Protein AF-A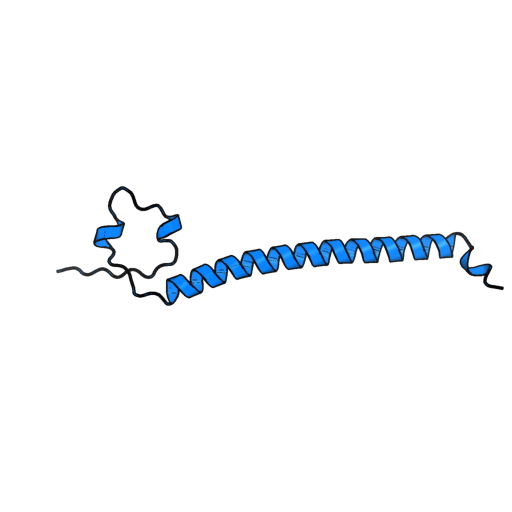0A6I3WNS5-F1 (afdb_monomer)

Foldseek 3Di:
DPCVCVDVVNVVVVVVVVVVVVVVVVVVVVVVVVVVVVVVVVVVLVVQDPDDADEVVVCPDPDDDCVNNPNHHYDYDDDD

Sequence (80 aa):
MYRFLLRPKWLLFHIVVLASVVGMLFLARWQWDKHVARDAFVATVNDREAAAPLDLAPLLGAGTAAADIEWFRVAATGSY

pLDDT: mean 89.19, std 9.73, range [54.78, 98.56]

Solvent-accessible surface area (backbone atoms only — not comparable to full-atom values): 4798 Å² total; per-residue (Å²): 133,74,65,70,57,72,36,68,72,45,46,51,48,51,51,50,52,51,53,50,51,54,49,50,52,53,50,51,51,52,53,48,54,54,49,53,55,52,48,56,52,48,51,53,41,53,56,31,52,72,42,81,63,39,63,43,77,78,61,73,48,93,85,70,54,65,85,83,55,60,63,47,44,70,43,81,85,87,85,136

Secondary structure (DSSP, 8-state):
--TTTTSHHHHHHHHHHHHHHHHHHHHHHHHHHHHHHHHHHHHHHHHHHHSPPEEHHHHTSTT--HHHHTT--EE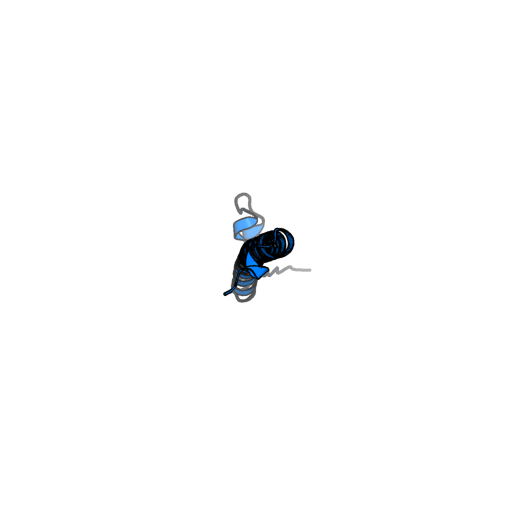-----

Structure (mmCIF, N/CA/C/O backbone):
data_AF-A0A6I3WNS5-F1
#
_entry.id   AF-A0A6I3WNS5-F1
#
loop_
_atom_site.group_PDB
_atom_site.id
_atom_site.type_symbol
_atom_site.label_atom_id
_atom_site.label_alt_id
_atom_site.label_comp_id
_atom_site.label_asym_id
_atom_site.label_entity_id
_atom_site.label_seq_id
_atom_site.pdbx_PDB_ins_code
_atom_site.Cartn_x
_atom_site.Cartn_y
_atom_site.Cartn_z
_atom_site.occupancy
_atom_site.B_iso_or_equiv
_atom_site.auth_seq_id
_atom_site.auth_comp_id
_atom_site.auth_asym_id
_atom_site.auth_atom_id
_atom_site.pdbx_PDB_model_num
ATOM 1 N N . MET A 1 1 ? 24.724 -15.859 -40.841 1.00 54.78 1 MET A N 1
ATOM 2 C CA . MET A 1 1 ? 25.535 -14.670 -40.481 1.00 54.78 1 MET A CA 1
ATOM 3 C C . MET A 1 1 ? 24.601 -13.518 -40.087 1.00 54.78 1 MET A C 1
ATOM 5 O O . MET A 1 1 ? 24.106 -12.806 -40.947 1.00 54.78 1 MET A O 1
ATOM 9 N N . TYR A 1 2 ? 24.312 -13.366 -38.790 1.00 70.69 2 TYR A N 1
ATOM 10 C CA . TYR A 1 2 ? 23.262 -12.508 -38.199 1.00 70.69 2 TYR A CA 1
ATOM 11 C C . TYR A 1 2 ? 23.552 -10.990 -38.199 1.00 70.69 2 TYR A C 1
ATOM 13 O O . TYR A 1 2 ? 23.064 -10.245 -37.356 1.00 70.69 2 TYR A O 1
ATOM 21 N N . ARG A 1 3 ? 24.323 -10.487 -39.169 1.00 66.06 3 ARG A N 1
ATOM 22 C CA . ARG A 1 3 ? 24.747 -9.073 -39.233 1.00 66.06 3 ARG A CA 1
ATOM 23 C C . ARG A 1 3 ? 23.590 -8.072 -39.358 1.00 66.06 3 ARG A C 1
ATOM 25 O O . ARG A 1 3 ? 23.805 -6.886 -39.136 1.00 66.06 3 ARG A O 1
ATOM 32 N N . PHE A 1 4 ? 22.372 -8.521 -39.678 1.00 68.56 4 PHE A N 1
ATOM 33 C CA . PHE A 1 4 ? 21.190 -7.654 -39.679 1.00 68.56 4 PHE A CA 1
ATOM 34 C C . PHE A 1 4 ? 20.802 -7.181 -38.266 1.00 68.56 4 PHE A C 1
ATOM 36 O O . PHE A 1 4 ? 20.315 -6.061 -38.134 1.00 68.56 4 PHE A O 1
ATOM 43 N N . LEU A 1 5 ? 21.081 -7.985 -37.230 1.00 61.69 5 LEU A N 1
ATOM 44 C CA . LEU A 1 5 ? 20.797 -7.665 -35.823 1.00 61.69 5 LEU A CA 1
ATOM 45 C C . LEU A 1 5 ? 21.690 -6.540 -35.282 1.00 61.69 5 LEU A C 1
ATOM 47 O O . LEU A 1 5 ? 21.299 -5.831 -34.364 1.00 61.69 5 LEU A O 1
ATOM 51 N N . LEU A 1 6 ? 22.858 -6.331 -35.897 1.00 66.69 6 LEU A N 1
ATOM 52 C CA . LEU A 1 6 ? 23.789 -5.243 -35.573 1.00 66.69 6 LEU A CA 1
ATOM 53 C C . LEU A 1 6 ? 23.464 -3.938 -36.311 1.00 66.69 6 LEU A C 1
ATOM 55 O O . LEU A 1 6 ? 24.174 -2.946 -36.158 1.00 66.69 6 LEU A O 1
ATOM 59 N N . ARG A 1 7 ? 22.403 -3.903 -37.130 1.00 80.75 7 ARG A N 1
ATOM 60 C CA . ARG A 1 7 ? 21.942 -2.634 -37.699 1.00 80.75 7 ARG A CA 1
ATOM 61 C C . ARG A 1 7 ? 21.400 -1.761 -36.558 1.00 80.75 7 ARG A C 1
ATOM 63 O O . ARG A 1 7 ? 20.630 -2.263 -35.740 1.00 80.75 7 ARG A O 1
ATOM 70 N N . PRO A 1 8 ? 21.710 -0.454 -36.525 1.00 78.69 8 PRO A N 1
ATOM 71 C CA . PRO A 1 8 ? 21.388 0.422 -35.393 1.00 78.69 8 PRO A CA 1
ATOM 72 C C . PRO A 1 8 ? 19.893 0.446 -35.037 1.00 78.69 8 PRO A C 1
ATOM 74 O O . PRO A 1 8 ? 19.539 0.528 -33.866 1.00 78.69 8 PRO A O 1
ATOM 77 N N . LYS A 1 9 ? 19.005 0.271 -36.027 1.00 84.31 9 LYS A N 1
ATOM 78 C CA . LYS A 1 9 ? 17.555 0.139 -35.803 1.00 84.31 9 LYS A CA 1
ATOM 79 C C . LYS A 1 9 ? 17.180 -1.085 -34.958 1.00 84.31 9 LYS A C 1
ATOM 81 O O . LYS A 1 9 ? 16.295 -0.991 -34.117 1.00 84.31 9 LYS A O 1
ATOM 86 N N . TRP A 1 10 ? 17.849 -2.218 -35.169 1.00 86.19 10 TRP A N 1
ATOM 87 C CA . TRP A 1 10 ? 17.591 -3.444 -34.413 1.00 86.19 10 TRP A CA 1
ATOM 88 C C . TRP A 1 10 ? 18.138 -3.343 -32.994 1.00 86.19 10 TRP A C 1
ATOM 90 O O . TRP A 1 10 ? 17.441 -3.720 -32.061 1.00 86.19 10 TRP A O 1
ATOM 100 N N . LEU A 1 11 ? 19.326 -2.767 -32.805 1.00 87.25 11 LEU A N 1
ATOM 101 C CA . LEU A 1 11 ? 19.860 -2.507 -31.465 1.00 87.25 11 LEU A CA 1
ATOM 102 C C . LEU A 1 11 ? 18.936 -1.590 -30.654 1.00 87.25 11 LEU A C 1
ATOM 104 O O . LEU A 1 11 ? 18.601 -1.918 -29.519 1.00 87.25 11 LEU A O 1
ATOM 108 N N . LEU A 1 12 ? 18.451 -0.498 -31.257 1.00 90.31 12 LEU A N 1
ATOM 109 C CA . LEU A 1 12 ? 17.491 0.396 -30.607 1.00 90.31 12 LEU A CA 1
ATOM 110 C C . LEU A 1 12 ? 16.202 -0.337 -30.220 1.00 90.31 12 LEU A C 1
ATOM 112 O O . LEU A 1 12 ? 15.717 -0.164 -29.108 1.00 90.31 12 LEU A O 1
ATOM 116 N N . PHE A 1 13 ? 15.674 -1.186 -31.105 1.00 92.69 13 PHE A N 1
ATOM 117 C CA . PHE A 1 13 ? 14.491 -1.989 -30.803 1.00 92.69 13 PHE A CA 1
ATOM 118 C C . PHE A 1 13 ? 14.698 -2.878 -29.570 1.00 92.69 13 PHE A C 1
ATOM 120 O O . PHE A 1 13 ? 13.855 -2.878 -28.679 1.00 92.69 13 PHE A O 1
ATOM 127 N N . HIS A 1 14 ? 15.836 -3.572 -29.464 1.00 92.12 14 HIS A N 1
ATOM 128 C CA . HIS A 1 14 ? 16.135 -4.390 -28.284 1.00 92.12 14 HIS A CA 1
ATOM 129 C C . HIS A 1 14 ? 16.241 -3.543 -27.016 1.00 92.12 14 HIS A C 1
ATOM 131 O O . HIS A 1 14 ? 15.712 -3.937 -25.983 1.00 92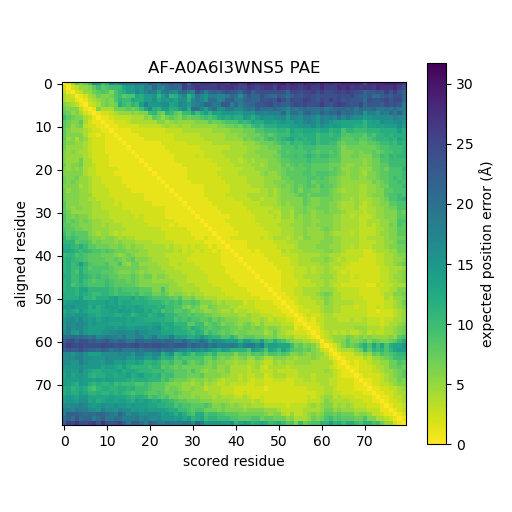.12 14 HIS A O 1
ATOM 137 N N . ILE A 1 15 ? 16.875 -2.370 -27.089 1.00 95.19 15 ILE A N 1
ATOM 138 C CA . ILE A 1 15 ? 16.968 -1.451 -25.947 1.00 95.19 15 ILE A CA 1
ATOM 139 C C . ILE A 1 15 ? 15.575 -1.009 -25.498 1.00 95.19 15 ILE A C 1
ATOM 141 O O . ILE A 1 15 ? 15.287 -1.043 -24.305 1.00 95.19 15 ILE A O 1
ATOM 145 N N . VAL A 1 16 ? 14.698 -0.640 -26.435 1.00 97.06 16 VAL A N 1
ATOM 146 C CA . VAL A 1 16 ? 13.315 -0.255 -26.126 1.00 97.06 16 VAL A CA 1
ATOM 147 C C . VAL A 1 16 ? 12.569 -1.415 -25.477 1.00 97.06 16 VAL A C 1
ATOM 149 O O . VAL A 1 16 ? 11.967 -1.220 -24.429 1.00 97.06 16 VAL A O 1
ATOM 152 N N . VAL A 1 17 ? 12.656 -2.623 -26.038 1.00 97.44 17 VAL A N 1
ATOM 153 C CA . VAL A 1 17 ? 12.015 -3.816 -25.464 1.00 97.44 17 VAL A CA 1
ATOM 154 C C . VAL A 1 17 ? 12.524 -4.085 -24.049 1.00 97.44 17 VAL A C 1
ATOM 156 O O . VAL A 1 17 ? 11.720 -4.285 -23.143 1.00 97.44 17 VAL A O 1
ATOM 159 N N . LEU A 1 18 ? 13.839 -4.040 -23.826 1.00 97.94 18 LEU A N 1
ATOM 160 C CA . LEU A 1 18 ? 14.426 -4.237 -22.500 1.00 97.94 18 LEU A CA 1
ATOM 161 C C . LEU A 1 18 ? 13.972 -3.154 -21.515 1.00 97.94 18 LEU A C 1
ATOM 163 O O . LEU A 1 18 ? 13.590 -3.475 -20.392 1.00 97.94 18 LEU A O 1
ATOM 167 N N . ALA A 1 19 ? 13.946 -1.890 -21.937 1.00 98.19 19 ALA A N 1
ATOM 168 C CA . ALA A 1 19 ? 13.443 -0.791 -21.122 1.00 98.19 19 ALA A CA 1
ATOM 169 C C . ALA A 1 19 ? 11.953 -0.969 -20.784 1.00 98.19 19 ALA A C 1
ATOM 171 O O . ALA A 1 19 ? 11.555 -0.744 -19.643 1.00 98.19 19 ALA A O 1
ATOM 172 N N . SER A 1 20 ? 11.137 -1.429 -21.738 1.00 98.25 20 SER A N 1
ATOM 173 C CA . SER A 1 20 ? 9.725 -1.746 -21.506 1.00 98.25 20 SER A CA 1
ATOM 174 C C . SER A 1 20 ? 9.552 -2.891 -20.512 1.00 98.25 20 SER A C 1
ATOM 176 O O . SER A 1 20 ? 8.733 -2.770 -19.606 1.00 98.25 20 SER A O 1
ATOM 178 N N . VAL A 1 21 ? 10.338 -3.966 -20.627 1.00 98.50 21 VAL A N 1
ATOM 179 C CA . VAL A 1 21 ? 10.319 -5.085 -19.670 1.00 98.50 21 VAL A CA 1
ATOM 180 C C . VAL A 1 21 ? 10.669 -4.593 -18.269 1.00 98.50 21 VAL A C 1
ATOM 182 O O . VAL A 1 21 ? 9.933 -4.866 -17.325 1.00 98.50 21 VAL A O 1
ATOM 185 N N . VAL A 1 22 ? 11.741 -3.813 -18.126 1.00 98.50 22 VAL A N 1
ATOM 186 C CA . VAL A 1 22 ? 12.126 -3.218 -16.838 1.00 98.50 22 VAL A CA 1
ATOM 187 C C . VAL A 1 22 ? 11.004 -2.331 -16.292 1.00 98.50 22 VAL A C 1
ATOM 189 O O . VAL A 1 22 ? 10.635 -2.464 -15.127 1.00 98.50 22 VAL A O 1
ATOM 192 N N . GLY A 1 23 ? 10.402 -1.486 -17.132 1.00 98.56 23 GLY A N 1
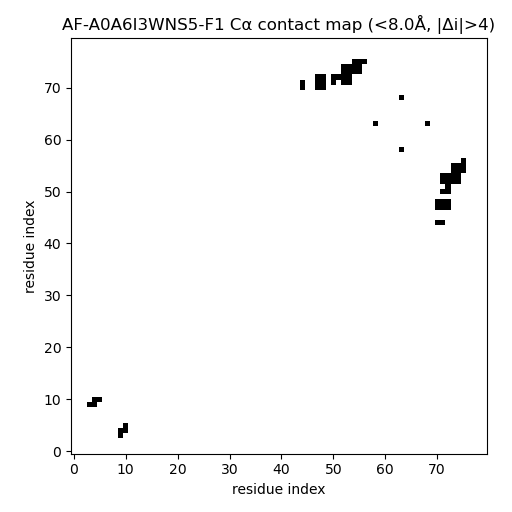ATOM 193 C CA . GLY A 1 23 ? 9.245 -0.672 -16.760 1.00 98.56 23 GLY A CA 1
ATOM 194 C C . GLY A 1 23 ? 8.073 -1.517 -16.257 1.00 98.56 23 GLY A C 1
ATOM 195 O O . GLY A 1 23 ? 7.517 -1.229 -15.200 1.00 98.56 23 GLY A O 1
ATOM 196 N N . MET A 1 24 ? 7.742 -2.607 -16.951 1.00 98.44 24 MET A N 1
ATOM 197 C CA . MET A 1 24 ? 6.696 -3.541 -16.528 1.00 98.44 24 MET A CA 1
ATOM 198 C C . MET A 1 24 ? 7.003 -4.195 -15.179 1.00 98.44 24 MET A C 1
ATOM 200 O O . MET A 1 24 ? 6.089 -4.351 -14.376 1.00 98.44 24 MET A O 1
ATOM 204 N N . LEU A 1 25 ? 8.265 -4.522 -14.883 1.00 98.44 25 LEU A N 1
ATOM 205 C CA . LEU A 1 25 ? 8.654 -5.058 -13.574 1.00 98.44 25 LEU A CA 1
ATOM 206 C C . LEU A 1 25 ? 8.450 -4.034 -12.450 1.00 98.44 25 LEU A C 1
ATOM 208 O O . LEU A 1 25 ? 7.936 -4.386 -11.388 1.00 98.44 25 LEU A O 1
ATOM 212 N N . PHE A 1 26 ? 8.788 -2.762 -12.684 1.00 98.44 26 PHE A N 1
ATOM 213 C CA . PHE A 1 26 ? 8.504 -1.689 -11.725 1.00 98.44 26 PHE A CA 1
ATOM 214 C C . PHE A 1 26 ? 7.000 -1.496 -11.512 1.00 98.44 26 PHE A C 1
ATOM 216 O O . PHE A 1 26 ? 6.558 -1.355 -10.372 1.00 98.44 26 PHE A O 1
ATOM 223 N N . LEU A 1 27 ? 6.206 -1.538 -12.585 1.00 98.19 27 LEU A N 1
ATOM 224 C CA . LEU A 1 27 ? 4.749 -1.453 -12.484 1.00 98.19 27 LEU A CA 1
ATOM 225 C C . LEU A 1 27 ? 4.165 -2.654 -11.735 1.00 98.19 27 LEU A C 1
ATOM 227 O O . LEU A 1 27 ? 3.312 -2.460 -10.876 1.00 98.19 27 LEU A O 1
ATOM 231 N N . ALA A 1 28 ? 4.643 -3.869 -12.002 1.00 98.12 28 ALA A N 1
ATOM 232 C CA . ALA A 1 28 ? 4.210 -5.072 -11.297 1.00 98.12 28 ALA A CA 1
ATOM 233 C C . ALA A 1 28 ? 4.522 -4.981 -9.796 1.00 98.12 28 ALA A C 1
ATOM 235 O O . ALA A 1 28 ? 3.660 -5.259 -8.965 1.00 98.12 28 ALA A O 1
ATOM 236 N N . ARG A 1 29 ? 5.727 -4.513 -9.438 1.00 98.00 29 ARG A N 1
ATOM 237 C CA . ARG A 1 29 ? 6.117 -4.247 -8.045 1.00 98.00 29 ARG A CA 1
ATOM 238 C C . ARG A 1 29 ? 5.181 -3.225 -7.394 1.00 98.00 29 ARG A C 1
ATOM 240 O O . ARG A 1 29 ? 4.693 -3.471 -6.297 1.00 98.00 29 ARG A O 1
ATOM 247 N N . TRP A 1 30 ? 4.899 -2.120 -8.083 1.00 97.50 30 TRP A N 1
ATOM 248 C CA . TRP A 1 30 ? 3.990 -1.081 -7.597 1.00 97.50 30 TRP A CA 1
ATOM 249 C C . TRP A 1 30 ? 2.562 -1.604 -7.401 1.00 97.50 30 TRP A C 1
ATOM 251 O O . TRP A 1 30 ? 1.946 -1.336 -6.370 1.00 97.50 30 TRP A O 1
ATOM 261 N N . GLN A 1 31 ? 2.044 -2.380 -8.357 1.00 97.69 31 GLN A N 1
ATOM 262 C CA . GLN A 1 31 ? 0.726 -3.007 -8.251 1.00 97.69 31 GLN A CA 1
ATOM 263 C C . GLN A 1 31 ? 0.665 -3.962 -7.057 1.00 97.69 31 GLN A C 1
ATOM 265 O O . GLN A 1 31 ? -0.304 -3.926 -6.300 1.00 97.69 31 GLN A O 1
ATOM 270 N N . TRP A 1 32 ? 1.711 -4.765 -6.851 1.00 97.75 32 TRP A N 1
ATOM 271 C CA . TRP A 1 32 ? 1.809 -5.672 -5.712 1.00 97.75 32 TRP A CA 1
ATOM 272 C C . TRP A 1 32 ? 1.819 -4.926 -4.376 1.00 97.75 32 TRP A C 1
ATOM 274 O O . TRP A 1 32 ? 1.048 -5.264 -3.485 1.00 97.75 32 TRP A O 1
ATOM 284 N N . ASP A 1 33 ? 2.627 -3.874 -4.242 1.00 96.94 33 ASP A N 1
ATOM 285 C CA . ASP A 1 33 ? 2.685 -3.086 -3.004 1.00 96.94 33 ASP A CA 1
ATOM 286 C C . ASP A 1 33 ? 1.326 -2.457 -2.670 1.00 96.94 33 ASP A C 1
ATOM 288 O O . ASP A 1 33 ? 0.898 -2.453 -1.514 1.00 96.94 33 ASP A O 1
ATOM 292 N N . LYS A 1 34 ? 0.603 -1.973 -3.687 1.00 95.44 34 LYS A N 1
ATOM 293 C CA . LYS A 1 34 ? -0.766 -1.469 -3.513 1.00 95.44 34 LYS A CA 1
ATOM 294 C C . LYS A 1 34 ? -1.742 -2.563 -3.094 1.00 95.44 34 LYS A C 1
ATOM 296 O O . LYS A 1 34 ? -2.570 -2.317 -2.218 1.00 95.44 34 LYS A O 1
ATOM 301 N N . HIS A 1 35 ? -1.642 -3.745 -3.691 1.00 96.31 35 HIS A N 1
ATOM 302 C CA . HIS A 1 35 ? -2.474 -4.889 -3.338 1.00 96.31 35 HIS A CA 1
ATOM 303 C C . HIS A 1 35 ? -2.246 -5.330 -1.887 1.00 96.31 35 HIS A C 1
ATOM 305 O O . HIS A 1 35 ? -3.205 -5.395 -1.124 1.00 96.31 35 HIS A O 1
ATOM 311 N N . VAL A 1 36 ? -0.987 -5.516 -1.476 1.00 96.62 36 VAL A N 1
ATOM 312 C CA . VAL A 1 36 ? -0.626 -5.907 -0.103 1.00 96.62 36 VAL A CA 1
ATOM 313 C C . VAL A 1 36 ? -1.113 -4.881 0.919 1.00 96.62 36 VAL A C 1
ATOM 315 O O . VAL A 1 36 ? -1.686 -5.257 1.939 1.00 96.62 36 VAL A O 1
ATOM 318 N N . ALA A 1 37 ? -0.938 -3.585 0.645 1.00 94.25 37 ALA A N 1
ATOM 319 C CA . ALA A 1 37 ? -1.418 -2.531 1.536 1.00 94.25 37 ALA A CA 1
ATOM 320 C C . ALA A 1 37 ? -2.946 -2.571 1.706 1.00 94.25 37 ALA A C 1
ATOM 322 O O . ALA A 1 37 ? -3.454 -2.437 2.820 1.00 94.25 37 ALA A O 1
ATOM 323 N N . ARG A 1 38 ? -3.685 -2.791 0.611 1.00 94.75 38 ARG A N 1
ATOM 324 C CA . ARG A 1 38 ? -5.142 -2.946 0.662 1.00 94.75 38 ARG A CA 1
ATOM 325 C C . ARG A 1 38 ? -5.532 -4.178 1.469 1.00 94.75 38 ARG A C 1
ATOM 327 O O . ARG A 1 38 ? -6.468 -4.112 2.262 1.00 94.75 38 ARG A O 1
ATOM 334 N N . ASP A 1 39 ? -4.875 -5.304 1.228 1.00 96.25 39 ASP A N 1
ATOM 335 C CA . ASP A 1 39 ? -5.249 -6.568 1.854 1.00 96.25 39 ASP A CA 1
ATOM 336 C C . ASP A 1 39 ? -4.994 -6.559 3.354 1.00 96.25 39 ASP A C 1
ATOM 338 O O . ASP A 1 39 ? -5.849 -7.021 4.103 1.00 96.25 39 ASP A O 1
ATOM 342 N N . ALA A 1 40 ? -3.901 -5.940 3.805 1.00 93.31 40 ALA A N 1
ATOM 343 C CA . ALA A 1 40 ? -3.655 -5.725 5.227 1.00 93.31 40 ALA A CA 1
ATOM 344 C C . ALA A 1 40 ? -4.773 -4.894 5.889 1.00 93.31 40 ALA A C 1
ATOM 346 O O . ALA A 1 40 ? -5.254 -5.238 6.972 1.00 93.31 40 ALA A O 1
ATOM 347 N N . PHE A 1 41 ? -5.231 -3.828 5.220 1.00 93.31 41 PHE A N 1
ATOM 348 C CA . PHE A 1 41 ? -6.339 -3.005 5.711 1.00 93.31 41 PHE A CA 1
ATOM 349 C C . PHE A 1 41 ? -7.637 -3.812 5.810 1.00 93.31 41 PHE A C 1
ATOM 351 O O . PHE A 1 41 ? -8.311 -3.778 6.834 1.00 93.31 41 PHE A O 1
ATOM 358 N N . VAL A 1 42 ? -7.976 -4.586 4.782 1.00 95.44 42 VAL A N 1
ATOM 359 C CA . VAL A 1 42 ? -9.227 -5.351 4.792 1.00 95.44 42 VAL A CA 1
ATOM 360 C C . VAL A 1 42 ? -9.197 -6.551 5.714 1.00 95.44 42 VAL A C 1
ATOM 362 O O . VAL A 1 42 ? -10.222 -6.835 6.320 1.00 95.44 42 VAL A O 1
ATOM 365 N N . ALA A 1 43 ? -8.054 -7.211 5.889 1.00 95.44 43 ALA A N 1
ATOM 366 C CA . ALA A 1 43 ? -7.900 -8.202 6.948 1.00 95.44 43 ALA A CA 1
ATOM 367 C C . ALA A 1 43 ? -8.226 -7.575 8.314 1.00 95.44 43 ALA A C 1
ATOM 369 O O . ALA A 1 43 ? -9.063 -8.095 9.041 1.00 95.44 43 ALA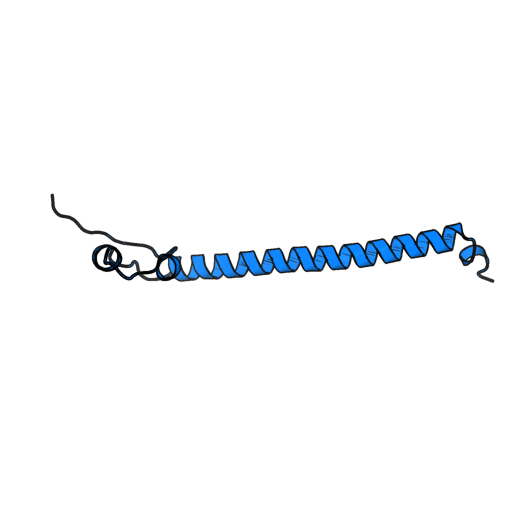 A O 1
ATOM 370 N N . THR A 1 44 ? -7.678 -6.385 8.594 1.00 94.25 44 THR A N 1
ATOM 371 C CA . THR A 1 44 ? -7.963 -5.648 9.837 1.00 94.25 44 THR A CA 1
ATOM 372 C C . THR A 1 44 ? -9.453 -5.330 9.996 1.00 94.25 44 THR A C 1
ATOM 374 O O . THR A 1 44 ? -10.012 -5.562 11.065 1.00 94.25 44 THR A O 1
ATOM 377 N N . VAL A 1 45 ? -10.112 -4.817 8.951 1.00 94.69 45 VAL A N 1
ATOM 378 C CA . VAL A 1 45 ? -11.552 -4.507 8.999 1.00 94.69 45 VAL A CA 1
ATOM 379 C C . VAL A 1 45 ? -12.375 -5.773 9.223 1.00 94.69 45 VAL A C 1
ATOM 381 O O . VAL A 1 45 ? -13.216 -5.785 10.113 1.00 94.69 45 VAL A O 1
ATOM 384 N N . ASN A 1 46 ? -12.108 -6.845 8.472 1.00 96.00 46 ASN A N 1
ATOM 385 C CA . ASN A 1 46 ? -12.847 -8.103 8.582 1.00 96.00 46 ASN A CA 1
ATOM 386 C C . ASN A 1 46 ? -12.691 -8.740 9.970 1.00 96.00 46 ASN A C 1
ATOM 388 O O . ASN A 1 46 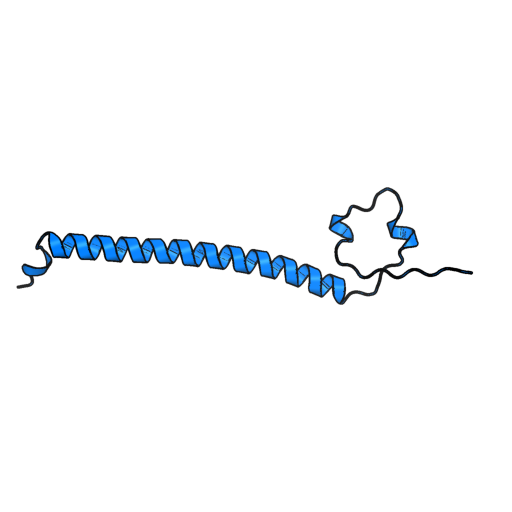? -13.675 -9.205 10.543 1.00 96.00 46 ASN A O 1
ATOM 392 N N . ASP A 1 47 ? -11.477 -8.741 10.526 1.00 95.00 47 ASP A N 1
ATOM 393 C CA . ASP A 1 47 ? -11.205 -9.299 11.854 1.00 95.00 47 ASP A CA 1
ATOM 394 C C . ASP A 1 47 ? -11.954 -8.519 12.945 1.00 95.00 47 ASP A C 1
ATOM 396 O O . ASP A 1 47 ? -12.576 -9.109 13.833 1.00 95.00 47 ASP A O 1
ATOM 400 N N . ARG A 1 48 ? -11.946 -7.181 12.86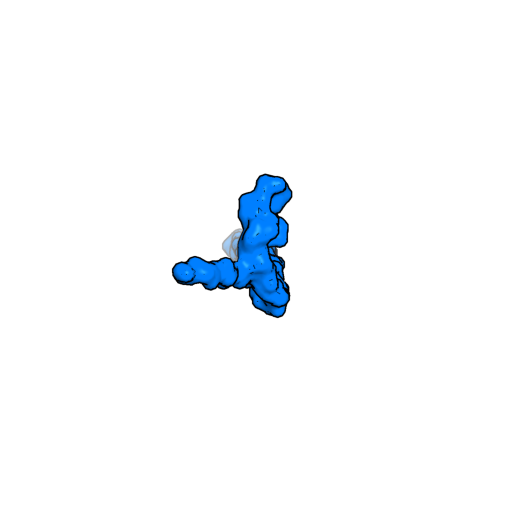5 1.00 94.31 48 ARG A N 1
ATOM 401 C CA . ARG A 1 48 ? -12.645 -6.307 13.823 1.00 94.31 48 ARG A CA 1
ATOM 402 C C . ARG A 1 48 ? -14.161 -6.337 13.646 1.00 94.31 48 ARG A C 1
ATOM 404 O O . ARG A 1 48 ? -14.890 -6.280 14.635 1.00 94.31 48 ARG A O 1
ATOM 411 N N . GLU A 1 49 ? -14.642 -6.486 12.416 1.00 93.12 49 GLU A N 1
ATOM 412 C CA . GLU A 1 49 ? -16.058 -6.691 12.134 1.00 93.12 49 GLU A CA 1
ATOM 413 C C . GLU A 1 49 ? -16.528 -8.038 12.688 1.00 93.12 49 GLU A C 1
ATOM 415 O O . GLU A 1 49 ? -17.596 -8.102 13.282 1.00 93.12 49 GLU A O 1
ATOM 420 N N . ALA A 1 50 ? -15.752 -9.115 12.553 1.00 93.81 50 ALA A N 1
ATOM 421 C CA . ALA A 1 50 ? -16.121 -10.432 13.070 1.00 93.81 50 ALA A CA 1
ATOM 422 C C . ALA A 1 50 ? -16.128 -10.501 14.610 1.00 93.81 50 ALA A C 1
ATOM 424 O O . ALA A 1 50 ? -16.824 -11.348 15.179 1.00 93.81 50 ALA A O 1
ATOM 425 N N . ALA A 1 51 ? -15.401 -9.608 15.289 1.00 93.50 51 ALA A N 1
ATOM 426 C CA . ALA A 1 51 ? -15.330 -9.553 16.744 1.00 93.50 51 ALA A CA 1
ATOM 427 C C . ALA A 1 51 ? -16.690 -9.257 17.410 1.00 93.50 51 ALA A C 1
ATOM 429 O O . ALA A 1 51 ? -17.630 -8.713 16.812 1.00 93.50 51 ALA A O 1
ATOM 430 N N . ALA A 1 52 ? -16.796 -9.625 18.689 1.00 93.00 52 ALA A N 1
ATOM 431 C CA . ALA A 1 52 ? -17.959 -9.283 19.499 1.00 93.00 52 ALA A CA 1
ATOM 432 C C . ALA A 1 52 ? -18.107 -7.750 19.589 1.00 93.00 52 ALA A C 1
ATOM 434 O O . ALA A 1 52 ? -17.097 -7.063 19.762 1.00 93.00 52 ALA A O 1
ATOM 435 N N . PRO A 1 53 ? -19.334 -7.204 19.475 1.00 91.38 53 PRO A N 1
ATOM 436 C CA . PRO A 1 53 ? -19.551 -5.771 19.621 1.00 91.38 53 PRO A CA 1
ATOM 437 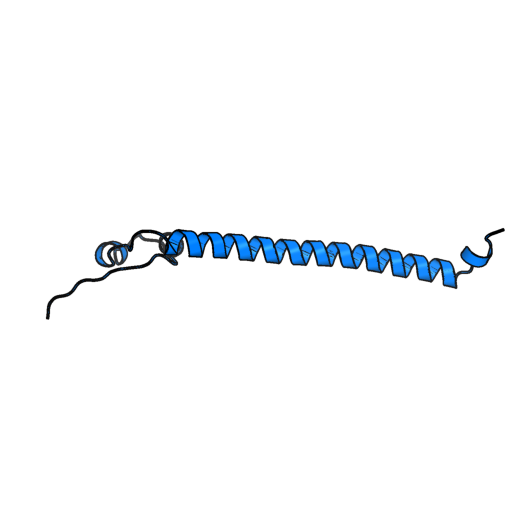C C . PRO A 1 53 ? -19.066 -5.262 20.981 1.00 91.38 53 PRO A C 1
ATOM 439 O O . PRO A 1 53 ? -19.323 -5.885 22.011 1.00 91.38 53 PRO A O 1
ATOM 442 N N . LEU A 1 54 ? -18.388 -4.119 20.974 1.00 90.50 54 LEU A N 1
ATOM 443 C CA . LEU A 1 54 ? -17.945 -3.428 22.179 1.00 90.50 54 LEU A CA 1
ATOM 444 C C . LEU A 1 54 ? -19.090 -2.585 22.755 1.00 90.50 54 LEU A C 1
ATOM 446 O O . LEU A 1 54 ? -19.922 -2.077 22.007 1.00 90.50 54 LEU A O 1
ATOM 450 N N . ASP A 1 55 ? -19.130 -2.404 24.072 1.00 90.12 55 ASP A N 1
ATOM 451 C CA . ASP A 1 55 ? -20.047 -1.444 24.695 1.00 90.12 55 ASP A CA 1
ATOM 452 C C . ASP A 1 55 ? -19.544 -0.013 24.448 1.00 90.12 55 ASP A C 1
ATOM 454 O O . ASP A 1 55 ? -18.360 0.271 24.633 1.00 90.12 55 ASP A O 1
ATOM 458 N N . LEU A 1 56 ? -20.428 0.892 24.025 1.00 86.31 56 LEU A N 1
ATOM 459 C CA . LEU A 1 56 ? -20.089 2.287 23.745 1.00 86.31 56 LEU A CA 1
ATOM 460 C C . LEU A 1 56 ? -19.619 3.033 24.999 1.00 86.31 56 LEU A C 1
ATOM 462 O O . LEU A 1 56 ? -18.711 3.860 24.914 1.00 86.31 56 LEU A O 1
ATOM 466 N N . ALA A 1 57 ? -20.233 2.761 26.154 1.00 84.94 57 ALA A N 1
ATOM 467 C CA . ALA A 1 57 ? -20.000 3.517 27.384 1.00 84.94 57 ALA A CA 1
ATOM 468 C C . ALA A 1 57 ? -18.513 3.595 27.806 1.00 84.94 57 ALA A C 1
ATOM 470 O O . ALA A 1 57 ? -18.028 4.709 28.024 1.00 84.94 57 ALA A O 1
ATOM 471 N N . PRO A 1 58 ? -17.748 2.484 27.877 1.00 83.06 58 PRO A N 1
ATOM 472 C CA . PRO A 1 58 ? -16.323 2.534 28.219 1.00 83.06 58 PRO A CA 1
ATOM 473 C C . PRO A 1 58 ? -15.443 3.178 27.136 1.00 83.06 58 PRO A C 1
ATOM 475 O O . PRO A 1 58 ? -14.349 3.644 27.448 1.00 83.06 58 PRO A O 1
ATOM 478 N N . LEU A 1 59 ? -15.894 3.228 25.878 1.00 83.00 59 LEU A N 1
ATOM 479 C CA . LEU A 1 59 ? -15.103 3.749 24.755 1.00 83.00 59 LEU A CA 1
ATOM 480 C C . LEU A 1 59 ? -15.098 5.279 24.666 1.00 83.00 59 LEU A C 1
ATOM 482 O O . LEU A 1 59 ? -14.186 5.840 24.064 1.00 83.00 59 LEU A O 1
ATOM 486 N N . LEU A 1 60 ? -16.088 5.947 25.267 1.00 80.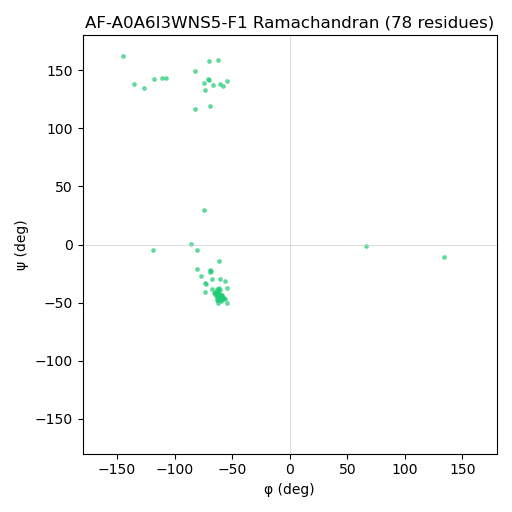62 60 LEU A N 1
ATOM 487 C CA . LEU A 1 60 ? -16.218 7.410 25.297 1.00 80.62 60 LEU A CA 1
ATOM 488 C C . LEU A 1 60 ? -15.327 8.088 26.357 1.00 80.62 60 LEU A C 1
ATOM 490 O O . LEU A 1 60 ? -15.302 9.316 26.450 1.00 80.62 60 LEU A O 1
ATOM 494 N N . GLY A 1 61 ? -14.621 7.306 27.180 1.00 78.00 61 GLY A N 1
ATOM 495 C CA . GLY A 1 61 ? -13.695 7.818 28.189 1.00 78.00 61 GLY A CA 1
ATOM 496 C C . GLY A 1 61 ? -12.433 8.445 27.585 1.00 78.00 61 GLY A C 1
ATOM 497 O O . GLY A 1 61 ? -12.023 8.134 26.470 1.00 78.00 61 GLY A O 1
ATOM 498 N N . ALA A 1 62 ? -11.770 9.320 28.343 1.00 67.56 62 ALA A N 1
ATOM 499 C CA . ALA A 1 62 ? -10.474 9.858 27.941 1.00 67.56 62 ALA A CA 1
ATOM 500 C C . ALA A 1 62 ? -9.402 8.752 27.997 1.00 67.56 62 ALA A C 1
ATOM 502 O O . ALA A 1 62 ? -9.139 8.209 29.068 1.00 67.56 62 ALA A O 1
ATOM 503 N N . GLY A 1 63 ? -8.773 8.434 26.860 1.00 77.69 63 GLY A N 1
ATOM 504 C CA . GLY A 1 63 ? -7.609 7.537 26.801 1.00 77.69 63 GLY A CA 1
ATOM 505 C C . GLY A 1 63 ? -7.644 6.458 25.718 1.00 77.69 63 GLY A C 1
ATOM 506 O O . GLY A 1 63 ? -6.612 5.844 25.467 1.00 77.69 63 GLY A O 1
ATOM 507 N N . THR A 1 64 ? -8.776 6.237 25.049 1.00 80.50 64 THR A N 1
ATOM 508 C CA . THR A 1 64 ? -8.868 5.309 23.912 1.00 80.50 64 THR A CA 1
ATOM 509 C C . THR A 1 64 ? -8.400 5.997 22.629 1.00 80.50 64 THR A C 1
ATOM 511 O O . THR A 1 64 ? -8.984 6.984 22.178 1.00 80.50 64 THR A O 1
ATOM 514 N N . ALA A 1 65 ? -7.319 5.502 22.021 1.00 85.31 65 ALA A N 1
ATOM 515 C CA . ALA A 1 65 ? -6.898 6.007 20.722 1.00 85.31 65 ALA A CA 1
ATOM 516 C C . ALA A 1 65 ? -7.836 5.469 19.635 1.00 85.31 65 ALA A C 1
ATOM 518 O O . ALA A 1 65 ? -8.181 4.289 19.626 1.00 85.31 65 ALA A O 1
ATOM 519 N N . ALA A 1 66 ? -8.210 6.318 18.673 1.00 84.00 66 ALA A N 1
ATOM 520 C CA . ALA A 1 66 ? -9.099 5.921 17.580 1.00 84.00 66 ALA A CA 1
ATOM 521 C C . ALA A 1 66 ? -8.576 4.688 16.819 1.00 84.00 66 ALA A C 1
ATOM 523 O O . ALA A 1 66 ? -9.357 3.808 16.480 1.00 84.00 66 ALA A O 1
ATOM 524 N N . ALA A 1 67 ? -7.256 4.579 16.630 1.00 86.88 67 ALA A N 1
ATOM 525 C CA . ALA A 1 67 ? -6.621 3.449 15.948 1.00 86.88 67 ALA A CA 1
ATOM 526 C C . ALA A 1 67 ? -6.868 2.088 16.637 1.00 86.88 67 ALA A C 1
ATOM 528 O O . ALA A 1 67 ? -6.933 1.052 15.963 1.00 86.88 67 ALA A O 1
ATOM 529 N N . ASP A 1 68 ? -7.052 2.084 17.959 1.00 86.44 68 ASP A N 1
ATOM 530 C CA . ASP A 1 68 ? -7.258 0.864 18.746 1.00 86.44 68 ASP A CA 1
ATOM 531 C C . ASP A 1 68 ? -8.682 0.319 18.589 1.00 86.44 68 ASP A C 1
ATOM 533 O O . ASP A 1 68 ? -8.900 -0.884 18.709 1.00 86.44 68 ASP A O 1
ATOM 537 N N . ILE A 1 69 ? -9.642 1.198 18.286 1.00 87.69 69 ILE A N 1
ATOM 538 C CA . ILE A 1 69 ? -11.079 0.887 18.277 1.00 87.69 69 ILE A CA 1
ATOM 539 C C . ILE A 1 69 ? -11.739 1.069 16.902 1.00 87.69 69 ILE A C 1
ATOM 541 O O . ILE A 1 69 ? -12.914 0.750 16.735 1.00 87.69 69 ILE A O 1
ATOM 545 N N . GLU A 1 70 ? -11.002 1.567 15.906 1.00 89.50 70 GLU A N 1
ATOM 546 C CA . GLU A 1 70 ? -11.503 1.766 14.545 1.00 89.50 70 GLU A CA 1
ATOM 547 C C . GLU A 1 70 ? -12.085 0.461 13.982 1.00 89.50 70 GLU A C 1
ATOM 549 O O . GLU A 1 70 ? -11.517 -0.606 14.194 1.00 89.50 70 GLU A O 1
ATOM 554 N N . TRP A 1 71 ? -13.193 0.527 13.246 1.00 93.31 71 TRP A N 1
ATOM 555 C CA . TRP A 1 71 ? -13.833 -0.633 12.598 1.00 93.31 71 TRP A CA 1
ATOM 556 C C . TRP A 1 71 ? -14.432 -1.701 13.528 1.00 93.31 71 TRP A C 1
ATOM 558 O O . TRP A 1 71 ? -15.040 -2.646 13.029 1.00 93.31 71 TRP A O 1
ATOM 568 N N . PHE A 1 72 ? -14.333 -1.566 14.854 1.00 92.25 72 PHE A N 1
ATOM 569 C CA . PHE A 1 72 ? -15.097 -2.426 15.756 1.00 92.25 72 PHE A CA 1
ATOM 570 C C . PHE A 1 72 ? -16.582 -2.069 15.718 1.00 92.25 72 PHE A C 1
ATOM 572 O O . PHE A 1 72 ? -16.970 -0.899 15.667 1.00 92.25 72 PHE A O 1
ATOM 579 N N . ARG A 1 73 ? -17.435 -3.092 15.799 1.00 92.81 73 ARG A N 1
ATOM 580 C CA . ARG A 1 73 ? -18.865 -2.881 16.041 1.00 92.81 73 ARG A CA 1
ATOM 581 C C . ARG A 1 73 ? -19.072 -2.401 17.470 1.00 92.81 73 ARG A C 1
ATOM 583 O O . ARG A 1 73 ? -18.428 -2.901 18.389 1.00 92.81 73 ARG A O 1
ATOM 590 N N . VAL A 1 74 ? -20.012 -1.480 17.654 1.00 92.50 74 VAL A N 1
ATOM 591 C CA . VAL A 1 74 ? -20.334 -0.912 18.963 1.00 92.50 74 VAL A CA 1
ATOM 592 C C . VAL A 1 74 ? -21.828 -1.056 19.238 1.00 92.50 74 VAL A C 1
ATOM 594 O O . VAL A 1 74 ? -22.652 -0.785 18.366 1.00 92.50 74 VAL A O 1
ATOM 597 N N . ALA A 1 75 ? -22.172 -1.494 20.446 1.00 91.50 75 ALA A N 1
ATOM 598 C CA . ALA A 1 75 ? -23.531 -1.576 20.955 1.00 91.50 75 ALA A CA 1
ATOM 599 C C . ALA A 1 75 ? -23.764 -0.481 22.005 1.00 91.50 75 ALA A C 1
ATOM 601 O O . ALA A 1 75 ? -22.879 -0.165 22.796 1.00 91.50 75 ALA A O 1
ATOM 602 N N . ALA A 1 76 ? -24.967 0.089 22.019 1.00 90.81 76 ALA A N 1
ATOM 603 C CA . ALA A 1 76 ? -25.389 1.063 23.017 1.00 90.81 76 ALA A CA 1
ATOM 604 C C . ALA A 1 76 ? -26.800 0.720 23.501 1.00 90.81 76 ALA A C 1
ATOM 606 O O . ALA A 1 76 ? -27.675 0.382 22.703 1.00 90.81 76 ALA A O 1
ATOM 607 N N . THR A 1 77 ? -27.021 0.826 24.807 1.00 88.12 77 THR A N 1
ATOM 608 C CA . THR A 1 77 ? -28.329 0.634 25.444 1.00 88.12 77 THR A CA 1
ATOM 609 C C . THR A 1 77 ? -28.771 1.923 26.127 1.00 88.12 77 THR A C 1
ATOM 611 O O . THR A 1 77 ? -27.943 2.615 26.715 1.00 88.12 77 THR A O 1
ATOM 614 N N . GLY A 1 78 ? -30.067 2.240 26.085 1.00 88.12 78 GLY A N 1
ATOM 615 C CA . GLY A 1 78 ? -30.639 3.430 26.721 1.00 88.12 78 GLY A CA 1
ATOM 616 C C . GLY A 1 78 ? -32.039 3.172 27.278 1.00 88.12 78 GLY A C 1
ATOM 617 O O . GLY A 1 78 ? -32.692 2.201 26.898 1.00 88.12 78 GLY A O 1
ATOM 618 N N . SER A 1 79 ? -32.486 4.044 28.180 1.00 85.31 79 SER A N 1
ATOM 619 C CA . SER A 1 79 ? -33.845 4.073 28.735 1.00 85.31 79 SER A CA 1
ATOM 620 C C . SER A 1 79 ? -34.592 5.315 28.242 1.00 85.31 79 SER A C 1
ATOM 622 O O . SER A 1 79 ? -33.976 6.372 28.102 1.00 85.31 79 SER A O 1
ATOM 624 N N . TYR A 1 80 ? -35.893 5.176 27.990 1.00 68.25 80 TYR A N 1
ATOM 625 C CA . TYR A 1 80 ? -36.810 6.253 27.590 1.00 68.25 80 TYR A CA 1
ATOM 626 C C . TYR A 1 80 ? -37.446 6.960 28.789 1.00 68.25 80 TYR A C 1
ATOM 628 O O . TYR A 1 80 ? -37.700 6.279 29.809 1.00 68.25 80 TYR A O 1
#

Radius of gyration: 27.51 Å; Cα contacts (8 Å, |Δi|>4): 32; chains: 1; bounding box: 62×24×69 Å

Mean predicted aligned error: 7.55 Å